Protein AF-A0AAV3QNE4-F1 (afdb_monomer_lite)

Foldseek 3Di:
DDPVVVVVQVVCCVPPNDPDPVSVVVVVCVVCVVQAPVPLVVQVVVQDDDPDPVVSVVSNVCSVCVSVVHHPDPDD

Organism: Lithospermum erythrorhizon (NCBI:txid34254)

pLDDT: mean 70.24, 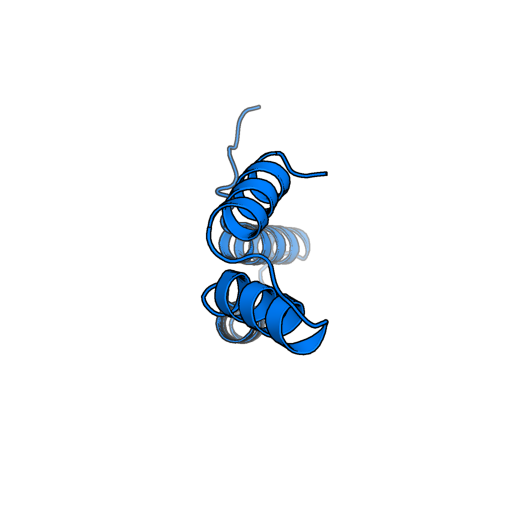std 12.1, range [38.41, 88.44]

Radius of gyration: 16.95 Å; chains: 1; bounding box: 26×26×50 Å

Secondary structure (DSSP, 8-state):
--HHHHHHHHHHHHHS--SSHHHHHHHHHHHHHSS-HHHHHHHHHH----SSHHHHHHHHHHHHHHHTT-------

Sequence (76 aa):
MSIRVEIWLHGLTATDPPNSWGAFTAALMARFDDLSITNVISDFNKLTQTTSVNDYIDKFEDGFMVSLGRTYDETY

Structure (mmCIF, N/CA/C/O backbone):
data_AF-A0AAV3QNE4-F1
#
_entry.id   AF-A0AAV3QNE4-F1
#
loop_
_atom_site.group_PDB
_atom_site.id
_atom_site.type_symbol
_atom_site.label_atom_id
_atom_site.label_alt_id
_atom_site.label_comp_id
_atom_site.label_asym_id
_atom_site.label_entity_id
_atom_site.label_seq_id
_atom_site.pdbx_PDB_ins_code
_atom_site.Cartn_x
_atom_site.Cartn_y
_atom_site.Cartn_z
_atom_site.occupanc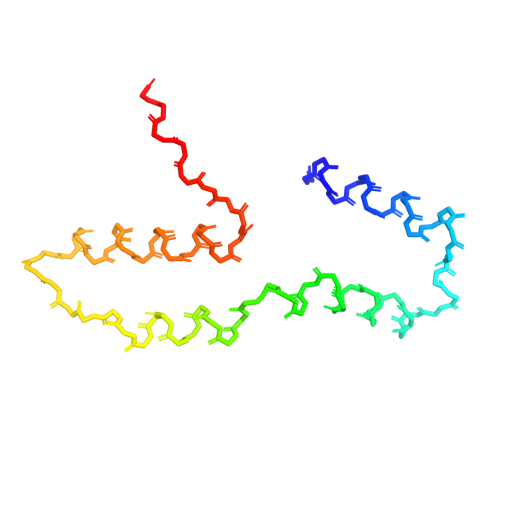y
_atom_site.B_iso_or_equiv
_atom_site.auth_seq_id
_atom_site.auth_comp_id
_atom_site.auth_asym_id
_atom_site.auth_atom_id
_atom_site.pdbx_PDB_model_num
ATOM 1 N N . MET A 1 1 ? 3.177 15.663 -0.458 1.00 52.66 1 MET A N 1
ATOM 2 C CA . MET A 1 1 ? 3.448 14.348 -1.080 1.00 52.66 1 MET A CA 1
ATOM 3 C C . MET A 1 1 ? 4.675 13.760 -0.382 1.00 52.66 1 MET A C 1
ATOM 5 O O . MET A 1 1 ? 5.459 14.535 0.148 1.00 52.66 1 MET A O 1
ATOM 9 N N . SER A 1 2 ? 4.809 12.439 -0.236 1.00 71.38 2 SER A N 1
ATOM 10 C CA . SER A 1 2 ? 5.963 11.857 0.478 1.00 71.38 2 SER A CA 1
ATOM 11 C C . SER A 1 2 ? 7.234 11.980 -0.372 1.00 71.38 2 SER A C 1
ATOM 13 O O . SER A 1 2 ? 7.227 11.542 -1.518 1.00 71.38 2 SER A O 1
ATOM 15 N N . ILE A 1 3 ? 8.334 12.493 0.192 1.00 72.44 3 ILE A N 1
ATOM 16 C CA . ILE A 1 3 ? 9.650 12.610 -0.481 1.00 72.44 3 ILE A CA 1
ATOM 17 C C . ILE A 1 3 ? 10.111 11.280 -1.098 1.00 72.44 3 ILE A C 1
ATOM 19 O O . ILE A 1 3 ? 10.710 11.245 -2.169 1.00 72.44 3 ILE A O 1
ATOM 23 N N . ARG A 1 4 ? 9.783 10.154 -0.454 1.00 71.12 4 ARG A N 1
ATOM 24 C CA . ARG A 1 4 ? 10.128 8.816 -0.960 1.00 71.12 4 ARG A CA 1
ATOM 25 C C . ARG A 1 4 ? 9.400 8.473 -2.261 1.00 71.12 4 ARG A C 1
ATOM 27 O O . ARG A 1 4 ? 9.947 7.749 -3.087 1.00 71.12 4 ARG A O 1
ATOM 34 N N . VAL A 1 5 ? 8.183 8.987 -2.436 1.00 75.94 5 VAL A N 1
ATOM 35 C CA . VAL A 1 5 ? 7.384 8.798 -3.655 1.00 75.94 5 VAL A CA 1
ATOM 36 C C . VAL A 1 5 ? 7.959 9.634 -4.792 1.00 75.94 5 VAL A C 1
ATOM 38 O O . VAL A 1 5 ? 8.076 9.129 -5.902 1.00 75.94 5 VAL A O 1
ATOM 41 N N . GLU A 1 6 ? 8.385 10.866 -4.512 1.00 76.56 6 GLU A N 1
ATOM 42 C CA . GLU A 1 6 ? 9.002 11.749 -5.512 1.00 76.56 6 GLU A CA 1
ATOM 43 C C . GLU A 1 6 ? 10.330 11.188 -6.038 1.00 76.56 6 GLU A C 1
ATOM 45 O O . GLU A 1 6 ? 10.554 11.172 -7.246 1.00 76.56 6 GLU A O 1
ATOM 50 N N . ILE A 1 7 ? 11.180 10.653 -5.154 1.00 81.25 7 ILE A N 1
ATOM 51 C CA . ILE A 1 7 ? 12.448 10.013 -5.545 1.00 81.25 7 ILE A CA 1
ATOM 52 C C . ILE A 1 7 ? 12.197 8.773 -6.411 1.00 81.25 7 ILE A C 1
ATOM 54 O O . ILE A 1 7 ? 12.842 8.603 -7.445 1.00 81.25 7 ILE A O 1
ATOM 58 N N . TRP A 1 8 ? 11.256 7.911 -6.014 1.00 84.19 8 TRP A N 1
ATOM 59 C CA . TRP A 1 8 ? 10.916 6.719 -6.793 1.00 84.19 8 TRP A CA 1
ATOM 60 C C . TRP A 1 8 ? 10.330 7.079 -8.160 1.00 84.19 8 TRP A C 1
ATOM 62 O O . TRP A 1 8 ? 10.737 6.498 -9.162 1.00 84.19 8 TRP A O 1
ATOM 72 N N . LEU A 1 9 ? 9.423 8.056 -8.212 1.00 82.75 9 LEU A N 1
ATOM 73 C CA . LEU A 1 9 ? 8.795 8.486 -9.455 1.00 82.75 9 LEU A CA 1
ATOM 74 C C . LEU A 1 9 ? 9.822 9.090 -10.421 1.00 82.75 9 LEU A C 1
ATOM 76 O O . LEU A 1 9 ? 9.795 8.759 -11.602 1.00 82.75 9 LEU A O 1
ATOM 80 N N . HIS A 1 10 ? 10.755 9.909 -9.924 1.00 85.50 10 HIS A N 1
ATOM 81 C CA . HIS A 1 10 ? 11.877 10.398 -10.730 1.00 85.50 10 HIS A CA 1
ATOM 82 C C . HIS A 1 10 ? 12.785 9.268 -11.226 1.00 85.50 10 HIS A C 1
ATOM 84 O O . HIS A 1 10 ? 13.239 9.312 -12.364 1.00 85.50 10 HIS A O 1
ATOM 90 N N . GLY A 1 11 ? 13.043 8.250 -10.401 1.00 85.88 11 GLY A N 1
ATOM 91 C CA . GLY A 1 11 ? 13.800 7.072 -10.825 1.00 85.88 11 GLY A CA 1
ATOM 92 C C . GLY A 1 11 ? 13.088 6.304 -11.939 1.00 85.88 11 GLY A C 1
ATOM 93 O O . GLY A 1 11 ? 13.688 6.036 -12.976 1.00 85.88 11 GLY A O 1
ATOM 94 N N . LEU A 1 12 ? 11.792 6.030 -11.759 1.00 84.75 12 LEU A N 1
ATOM 95 C CA . LEU A 1 12 ? 10.956 5.318 -12.725 1.00 84.75 12 LEU A CA 1
ATOM 96 C C . LEU A 1 12 ? 10.948 6.025 -14.086 1.00 84.75 12 LEU A C 1
ATOM 98 O O . LEU A 1 12 ? 11.157 5.386 -15.113 1.00 84.75 12 LEU A O 1
ATOM 102 N N . THR A 1 13 ? 10.758 7.347 -14.103 1.00 85.38 13 THR A N 1
ATOM 103 C CA . THR A 1 13 ? 10.724 8.113 -15.356 1.00 85.38 13 THR A CA 1
ATOM 104 C C . THR A 1 13 ? 12.094 8.298 -16.008 1.00 85.38 13 THR A C 1
ATOM 106 O O . THR A 1 13 ? 12.151 8.529 -17.215 1.00 85.38 13 THR A O 1
ATOM 109 N N . ALA A 1 14 ? 13.189 8.176 -15.253 1.00 85.00 14 ALA A N 1
ATOM 110 C CA . ALA A 1 14 ? 14.546 8.305 -15.778 1.00 85.00 14 ALA A CA 1
ATOM 111 C C . ALA A 1 14 ? 15.094 7.004 -16.391 1.00 85.00 14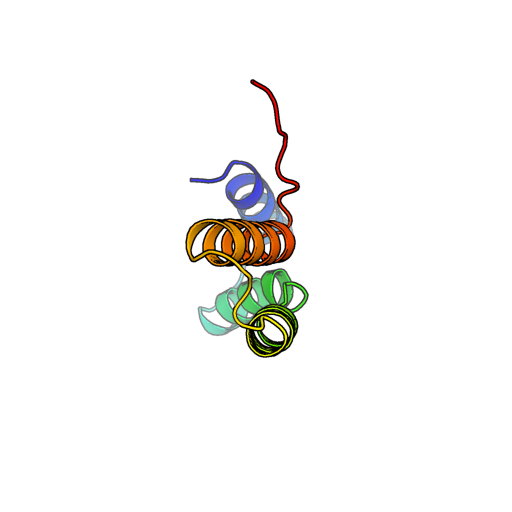 ALA A C 1
ATOM 113 O O . ALA A 1 14 ? 15.863 7.072 -17.348 1.00 85.00 14 ALA A O 1
ATOM 114 N N . THR A 1 15 ? 14.734 5.834 -15.850 1.00 79.31 15 THR A N 1
ATOM 115 C CA . THR A 1 15 ? 15.287 4.542 -16.300 1.00 79.31 15 THR A CA 1
ATOM 116 C C . THR A 1 15 ? 14.389 3.787 -17.270 1.00 79.31 15 THR A C 1
ATOM 118 O O . THR A 1 15 ? 14.900 3.187 -18.211 1.00 79.31 15 THR A O 1
ATOM 121 N N . ASP A 1 16 ? 13.075 3.792 -17.038 1.00 76.62 16 ASP A N 1
ATOM 122 C CA . ASP A 1 16 ? 12.101 3.087 -17.879 1.00 76.62 16 ASP A CA 1
ATOM 123 C C . ASP A 1 16 ? 10.742 3.804 -17.811 1.00 76.62 16 ASP A C 1
ATOM 125 O O . ASP A 1 16 ? 9.831 3.386 -17.086 1.00 76.62 16 ASP A O 1
ATOM 129 N N . PRO A 1 17 ? 10.618 4.962 -18.485 1.00 83.12 17 PRO A N 1
ATOM 130 C CA . PRO A 1 17 ? 9.400 5.747 -18.437 1.00 83.12 17 PRO A CA 1
ATOM 131 C C . PRO A 1 17 ? 8.226 4.939 -19.012 1.00 83.12 17 PRO A C 1
ATOM 133 O O . PRO A 1 17 ? 8.267 4.529 -20.176 1.00 83.12 17 PRO A O 1
ATOM 136 N N . PRO A 1 18 ? 7.145 4.734 -18.238 1.00 82.19 18 PRO A N 1
ATOM 137 C CA . PRO A 1 18 ? 6.031 3.915 -18.681 1.00 82.19 18 PRO A CA 1
ATOM 138 C C . PRO A 1 18 ? 5.350 4.553 -19.893 1.00 82.19 18 PRO A C 1
ATOM 140 O O . PRO A 1 18 ? 4.843 5.672 -19.843 1.00 82.19 18 PRO A O 1
ATOM 143 N N . ASN A 1 19 ? 5.308 3.803 -20.990 1.00 86.94 19 ASN A N 1
ATOM 144 C CA . ASN A 1 19 ? 4.727 4.222 -22.268 1.00 86.94 19 ASN A CA 1
ATOM 145 C C . ASN A 1 19 ? 3.188 4.127 -22.313 1.00 86.94 19 ASN A C 1
ATOM 147 O O . ASN A 1 19 ? 2.568 4.491 -23.311 1.00 86.94 19 ASN A O 1
ATOM 151 N N . SER A 1 20 ? 2.565 3.609 -21.252 1.00 88.44 20 SER A N 1
ATOM 152 C CA . SER A 1 20 ? 1.121 3.420 -21.146 1.00 88.44 20 SER A CA 1
ATOM 153 C C . SER A 1 20 ? 0.659 3.433 -19.690 1.00 88.44 20 SER A C 1
ATOM 155 O O . SER A 1 20 ? 1.424 3.145 -18.766 1.00 88.44 20 SER A O 1
ATOM 157 N N . TRP A 1 21 ? -0.633 3.701 -19.484 1.00 79.62 21 TRP A N 1
ATOM 158 C CA . TRP A 1 21 ? -1.258 3.617 -18.162 1.00 79.62 21 TRP A CA 1
ATOM 159 C C . TRP A 1 21 ? -1.154 2.208 -17.553 1.00 79.62 21 TRP A C 1
ATOM 161 O O . TRP A 1 21 ? -0.969 2.060 -16.347 1.00 79.62 21 TRP A O 1
ATOM 171 N N . GLY A 1 22 ? -1.200 1.167 -18.391 1.00 80.62 22 GLY A N 1
ATOM 172 C CA . GLY A 1 22 ? -0.993 -0.220 -17.967 1.00 80.62 22 GLY A CA 1
ATOM 173 C C . GLY A 1 22 ? 0.414 -0.465 -17.414 1.00 80.62 22 GLY A C 1
ATOM 174 O O . GLY A 1 22 ? 0.561 -1.043 -16.344 1.00 80.62 22 GLY A O 1
ATOM 175 N N . ALA A 1 23 ? 1.450 0.041 -18.089 1.00 80.69 23 ALA A N 1
ATOM 176 C CA . ALA A 1 23 ? 2.830 -0.076 -17.612 1.00 80.69 23 ALA A CA 1
ATOM 177 C C . ALA A 1 23 ? 3.056 0.703 -16.304 1.00 80.69 23 ALA A C 1
ATOM 179 O O . ALA A 1 23 ? 3.690 0.198 -15.380 1.00 80.69 23 ALA A O 1
ATOM 180 N N . PHE A 1 24 ? 2.479 1.904 -16.191 1.00 83.62 24 PHE A N 1
ATOM 181 C CA . PHE A 1 24 ? 2.557 2.702 -14.966 1.00 83.62 24 PHE A CA 1
ATOM 182 C C . PHE A 1 24 ? 1.876 2.004 -13.783 1.00 83.62 24 PHE A C 1
ATOM 184 O O . PHE A 1 24 ? 2.457 1.901 -12.706 1.00 83.62 24 PHE A O 1
ATOM 191 N N . THR A 1 25 ? 0.663 1.484 -13.986 1.00 80.12 25 THR A N 1
ATOM 192 C CA . THR A 1 25 ? -0.074 0.764 -12.937 1.00 80.12 25 THR A CA 1
ATOM 193 C C . THR A 1 25 ? 0.610 -0.544 -12.549 1.00 80.12 25 THR A C 1
ATOM 195 O O . THR A 1 25 ? 0.649 -0.851 -11.364 1.00 80.12 25 THR A O 1
ATOM 198 N N . ALA A 1 26 ? 1.227 -1.270 -13.485 1.00 81.19 26 ALA A N 1
ATOM 199 C CA . ALA A 1 26 ? 2.036 -2.449 -13.175 1.00 81.19 26 ALA A CA 1
ATOM 200 C C . ALA A 1 26 ? 3.283 -2.109 -12.341 1.00 81.19 26 ALA A C 1
ATOM 202 O O . ALA A 1 26 ? 3.557 -2.793 -11.358 1.00 81.19 26 ALA A O 1
ATOM 203 N N . ALA A 1 27 ? 4.004 -1.032 -12.673 1.00 81.81 27 ALA A N 1
ATOM 204 C CA . ALA A 1 27 ? 5.153 -0.567 -11.892 1.00 81.81 27 ALA A CA 1
ATOM 205 C C . ALA A 1 27 ? 4.746 -0.077 -10.492 1.00 81.81 27 ALA A C 1
ATOM 207 O O . ALA A 1 27 ? 5.455 -0.309 -9.512 1.00 81.81 27 ALA A O 1
ATOM 208 N N . LEU A 1 28 ? 3.585 0.577 -10.394 1.00 80.56 28 LEU A N 1
ATOM 209 C CA . LEU A 1 28 ? 2.989 0.984 -9.129 1.00 80.56 28 LEU A CA 1
ATOM 210 C C . LEU A 1 28 ? 2.625 -0.249 -8.291 1.00 80.56 28 LEU A C 1
ATOM 212 O O . LEU A 1 28 ? 3.053 -0.346 -7.148 1.00 80.56 28 LEU A O 1
ATOM 216 N N . MET A 1 29 ? 1.909 -1.216 -8.872 1.00 76.00 29 MET A N 1
ATOM 217 C CA . MET A 1 29 ? 1.571 -2.472 -8.203 1.00 76.00 29 MET A CA 1
ATOM 218 C C . MET A 1 29 ? 2.833 -3.190 -7.748 1.00 76.00 29 MET A C 1
ATOM 220 O O . MET A 1 29 ? 2.959 -3.390 -6.560 1.00 76.00 29 MET A O 1
ATOM 224 N N . ALA A 1 30 ? 3.831 -3.430 -8.601 1.00 78.38 30 ALA A N 1
ATOM 225 C CA . ALA A 1 30 ? 5.090 -4.072 -8.204 1.00 78.38 30 ALA A CA 1
ATOM 226 C C . ALA A 1 30 ? 5.820 -3.351 -7.049 1.00 78.38 30 ALA A C 1
ATOM 228 O O . ALA A 1 30 ? 6.473 -3.986 -6.225 1.00 78.38 30 ALA A O 1
ATOM 229 N N . ARG A 1 31 ? 5.700 -2.019 -6.959 1.00 74.94 31 ARG A N 1
ATOM 230 C CA . ARG A 1 31 ? 6.286 -1.220 -5.873 1.00 74.94 31 ARG A CA 1
ATOM 231 C C . ARG A 1 31 ? 5.544 -1.368 -4.539 1.00 74.94 31 ARG A C 1
ATOM 233 O O . ARG A 1 31 ? 6.172 -1.166 -3.493 1.00 74.94 31 ARG A O 1
ATOM 240 N N . PHE A 1 32 ? 4.245 -1.656 -4.583 1.00 69.62 32 PHE A N 1
ATOM 241 C CA . PHE A 1 32 ? 3.358 -1.807 -3.425 1.00 69.62 32 PHE A CA 1
ATOM 242 C C . PHE A 1 32 ? 2.892 -3.256 -3.189 1.00 69.62 32 PHE A C 1
ATOM 244 O O . PHE A 1 32 ? 2.275 -3.513 -2.168 1.00 69.62 32 PHE A O 1
ATOM 251 N N . ASP A 1 33 ? 3.218 -4.205 -4.066 1.00 57.09 33 ASP A N 1
ATOM 252 C CA . ASP A 1 33 ? 2.847 -5.626 -3.961 1.00 57.09 33 ASP A CA 1
ATOM 253 C C . ASP A 1 33 ? 3.599 -6.299 -2.810 1.00 57.09 33 ASP A C 1
ATOM 255 O O . ASP A 1 33 ? 3.072 -7.169 -2.125 1.00 57.09 33 ASP A O 1
ATOM 259 N N . ASP A 1 34 ? 4.821 -5.829 -2.540 1.00 54.22 34 ASP A N 1
ATOM 260 C CA . ASP A 1 34 ? 5.604 -6.237 -1.369 1.00 54.22 34 ASP A CA 1
ATOM 261 C C . ASP A 1 34 ? 5.055 -5.602 -0.070 1.00 54.22 34 ASP A C 1
ATOM 263 O O . ASP A 1 34 ? 5.290 -6.080 1.040 1.00 54.22 34 ASP A O 1
ATOM 267 N N . LEU A 1 35 ? 4.236 -4.548 -0.199 1.00 52.22 35 LEU A N 1
ATOM 268 C CA . LEU A 1 35 ? 3.447 -3.963 0.885 1.00 52.22 35 LEU A CA 1
ATOM 269 C C . LEU A 1 35 ? 2.075 -4.652 0.946 1.00 52.22 35 LEU A C 1
ATOM 271 O O . LEU A 1 35 ? 1.020 -4.099 0.651 1.00 52.22 35 LEU A O 1
ATOM 275 N N . SER A 1 36 ? 2.126 -5.887 1.430 1.00 54.72 36 SER A N 1
ATOM 276 C CA . SER A 1 36 ? 1.435 -6.220 2.673 1.00 54.72 36 SER A CA 1
ATOM 277 C C . SER A 1 36 ? -0.096 -6.138 2.736 1.00 54.72 36 SER A C 1
ATOM 279 O O . SER A 1 36 ? -0.586 -6.421 3.813 1.00 54.72 36 SER A O 1
ATOM 281 N N . ILE A 1 37 ? -0.897 -5.880 1.690 1.00 53.19 37 ILE A N 1
ATOM 282 C CA . ILE A 1 37 ? -2.381 -5.873 1.836 1.00 53.19 37 ILE A CA 1
ATOM 283 C C . ILE A 1 37 ? -2.896 -7.196 2.435 1.00 53.19 37 ILE A C 1
ATOM 285 O O . ILE A 1 37 ? -3.700 -7.191 3.368 1.00 53.19 37 ILE A O 1
ATOM 289 N N . THR A 1 38 ? -2.377 -8.335 1.972 1.00 53.09 38 THR A N 1
ATOM 290 C CA . THR A 1 38 ? -2.704 -9.656 2.536 1.00 53.09 38 THR A CA 1
ATOM 291 C C . THR A 1 38 ? -2.198 -9.813 3.973 1.00 53.09 38 THR A C 1
ATOM 293 O O . THR A 1 38 ? -2.872 -10.432 4.795 1.00 53.09 38 THR A O 1
ATOM 296 N N . ASN A 1 39 ? -1.047 -9.220 4.305 1.00 57.78 39 ASN A N 1
ATOM 297 C CA . ASN A 1 39 ? -0.487 -9.250 5.657 1.00 57.78 39 ASN A CA 1
ATOM 298 C C . ASN A 1 39 ? -1.270 -8.338 6.612 1.00 57.78 39 ASN A C 1
ATOM 300 O O . ASN A 1 39 ? -1.580 -8.777 7.707 1.00 57.78 39 ASN A O 1
ATOM 304 N N . VAL A 1 40 ? -1.705 -7.149 6.179 1.00 61.00 40 VAL A N 1
ATOM 305 C CA . VAL A 1 40 ? -2.549 -6.228 6.959 1.00 61.00 40 VAL A CA 1
ATOM 306 C C . VAL A 1 40 ? -3.876 -6.882 7.283 1.00 61.00 40 VAL A C 1
ATOM 308 O O . VAL A 1 40 ? -4.302 -6.863 8.429 1.00 61.00 40 VAL A O 1
ATOM 311 N N . ILE A 1 41 ? -4.530 -7.493 6.291 1.00 64.31 41 ILE A N 1
ATOM 312 C CA . ILE A 1 41 ? -5.815 -8.170 6.500 1.00 64.31 41 ILE A CA 1
ATOM 313 C C . ILE A 1 41 ? -5.632 -9.399 7.404 1.00 64.31 41 ILE A C 1
ATOM 315 O O . ILE A 1 41 ? -6.466 -9.659 8.270 1.00 64.31 41 ILE A O 1
ATOM 319 N N . SER A 1 42 ? -4.536 -10.145 7.238 1.00 62.97 42 SER A N 1
ATOM 320 C CA . SER A 1 42 ? -4.190 -11.279 8.102 1.00 62.97 42 SER A CA 1
ATOM 321 C C . SER A 1 42 ? -3.921 -10.845 9.544 1.00 62.97 42 SER A C 1
ATOM 323 O O . SER A 1 42 ? -4.441 -11.461 10.470 1.00 62.97 42 SER A O 1
ATOM 325 N N . ASP A 1 43 ? -3.160 -9.774 9.749 1.00 64.94 43 ASP A N 1
ATOM 326 C CA . ASP A 1 43 ? -2.816 -9.254 11.072 1.00 64.94 43 ASP A CA 1
ATOM 327 C C . ASP A 1 43 ? -4.015 -8.576 11.737 1.00 64.94 43 ASP A C 1
ATOM 329 O O . ASP A 1 43 ? -4.248 -8.780 12.926 1.00 64.94 43 ASP A O 1
ATOM 333 N N . PHE A 1 44 ? -4.865 -7.905 10.957 1.00 68.38 44 PHE A N 1
ATOM 334 C CA . PHE A 1 44 ? -6.158 -7.401 11.407 1.00 68.38 44 PHE A CA 1
ATOM 335 C C . PHE A 1 44 ? -7.068 -8.529 11.902 1.00 68.38 44 PHE A C 1
ATOM 337 O O . PHE A 1 44 ? -7.642 -8.432 12.981 1.00 68.38 44 PHE A O 1
ATOM 344 N N . ASN A 1 45 ? -7.145 -9.645 11.170 1.00 70.19 45 ASN A N 1
ATOM 345 C CA . ASN A 1 45 ? -7.934 -10.809 11.584 1.00 70.19 45 ASN A CA 1
ATOM 346 C C . ASN A 1 45 ? -7.389 -11.506 12.845 1.00 70.19 45 ASN A C 1
ATOM 348 O O . ASN A 1 45 ? -8.110 -12.292 13.461 1.00 70.19 45 ASN A O 1
ATOM 352 N N . LYS A 1 46 ? -6.135 -11.244 13.237 1.00 74.94 46 LYS A N 1
ATOM 353 C CA . LYS A 1 46 ? -5.541 -11.741 14.489 1.00 74.94 46 LYS A CA 1
ATOM 354 C C . LYS A 1 46 ? -5.789 -10.805 15.675 1.00 74.94 46 LYS A C 1
ATOM 356 O O . LYS A 1 46 ? -5.528 -11.214 16.807 1.00 74.94 46 LYS A O 1
ATOM 361 N N . LEU A 1 47 ? -6.274 -9.578 15.450 1.00 70.88 47 LEU A N 1
ATOM 362 C CA . LEU A 1 47 ? -6.620 -8.657 16.530 1.00 70.88 47 LEU A CA 1
ATOM 363 C C . LEU A 1 47 ? -7.857 -9.178 17.262 1.00 70.88 47 LEU A C 1
ATOM 365 O O . LEU A 1 47 ? -8.971 -9.185 16.744 1.00 70.88 47 LEU A O 1
ATOM 369 N N . THR A 1 48 ? -7.657 -9.623 18.496 1.00 71.62 48 THR A N 1
ATOM 370 C CA . THR A 1 48 ? -8.741 -9.991 19.404 1.00 71.62 48 THR A CA 1
ATOM 371 C C . THR A 1 48 ? -9.083 -8.820 20.314 1.00 71.62 48 THR A C 1
ATOM 373 O O . THR A 1 48 ? -8.229 -7.998 20.646 1.00 71.62 48 THR A O 1
ATOM 376 N N . GLN A 1 49 ? -10.351 -8.736 20.723 1.00 65.00 49 GLN A N 1
ATOM 377 C CA . GLN A 1 49 ? -10.793 -7.729 21.681 1.00 65.00 49 GLN A CA 1
ATOM 378 C C . GLN A 1 49 ? -10.006 -7.886 22.991 1.00 65.00 49 GLN A C 1
ATOM 380 O O . GLN A 1 49 ? -10.019 -8.946 23.618 1.00 65.00 49 GLN A O 1
ATOM 385 N N . THR A 1 50 ? -9.298 -6.830 23.375 1.00 69.88 50 THR A N 1
ATOM 386 C CA . THR A 1 50 ? -8.492 -6.755 24.596 1.00 69.88 50 THR A CA 1
ATOM 387 C C . THR A 1 50 ? -9.271 -6.125 25.750 1.00 69.88 50 THR A C 1
ATOM 389 O O . THR A 1 50 ? -10.433 -5.746 25.613 1.00 69.88 50 THR A O 1
ATOM 392 N N . THR A 1 51 ? -8.618 -6.018 26.909 1.00 67.25 51 THR A N 1
ATOM 393 C CA . THR A 1 51 ? -9.133 -5.456 28.168 1.00 67.25 51 THR A CA 1
ATOM 394 C C . THR A 1 51 ? -9.761 -4.067 28.039 1.00 67.25 51 THR A C 1
ATOM 396 O O . THR A 1 51 ? -10.681 -3.759 28.795 1.00 67.25 51 THR A O 1
ATOM 399 N N . SER A 1 52 ? -9.298 -3.237 27.096 1.00 77.81 52 SER A N 1
ATOM 400 C CA . SER A 1 52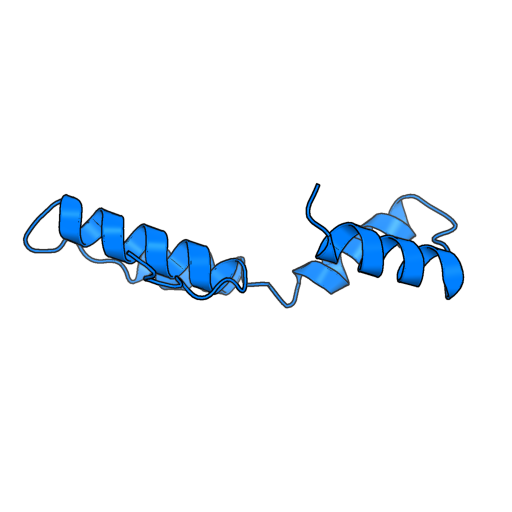 ? -9.869 -1.919 26.811 1.00 77.81 52 SER A CA 1
ATOM 401 C C . SER A 1 52 ? -9.947 -1.632 25.305 1.00 77.81 52 SER A C 1
ATOM 403 O O . SER A 1 52 ? -9.215 -2.217 24.504 1.00 77.81 52 SER A O 1
ATOM 405 N N . VAL A 1 53 ? -10.850 -0.721 24.925 1.00 76.88 53 VAL A N 1
ATOM 406 C CA . VAL A 1 53 ? -10.993 -0.225 23.543 1.00 76.88 53 VAL A CA 1
ATOM 407 C C . VAL A 1 53 ? -9.745 0.539 23.098 1.00 76.88 53 VAL A C 1
ATOM 409 O O . VAL A 1 53 ? -9.359 0.422 21.940 1.00 76.88 53 VAL A O 1
ATOM 412 N N . ASN A 1 54 ? -9.088 1.261 24.009 1.00 76.00 54 ASN A N 1
ATOM 413 C CA . ASN A 1 54 ? -7.856 1.991 23.703 1.00 76.00 54 ASN A CA 1
ATOM 414 C C . ASN A 1 54 ? -6.726 1.015 23.352 1.00 76.00 54 ASN A C 1
ATOM 416 O O . ASN A 1 54 ? -6.108 1.163 22.309 1.00 76.00 54 ASN A O 1
ATOM 420 N N . ASP A 1 55 ? -6.573 -0.070 24.119 1.00 72.88 55 ASP A N 1
ATOM 421 C CA . ASP A 1 55 ? -5.560 -1.106 23.855 1.00 72.88 55 ASP A CA 1
ATOM 422 C C . ASP A 1 55 ? -5.749 -1.768 22.476 1.00 72.88 55 ASP A C 1
ATOM 424 O O . ASP A 1 55 ? -4.796 -2.249 21.862 1.00 72.88 55 ASP A O 1
ATOM 428 N N . TYR A 1 56 ? -6.998 -1.853 22.005 1.00 77.62 56 TYR A N 1
ATOM 429 C CA . TYR A 1 56 ? -7.315 -2.383 20.681 1.00 77.62 56 TYR A CA 1
ATOM 430 C C . TYR A 1 56 ? -6.959 -1.378 19.579 1.00 77.62 56 TYR A C 1
ATOM 432 O O . TYR A 1 56 ? -6.429 -1.773 18.541 1.00 77.62 56 TYR A O 1
ATOM 440 N N . ILE A 1 57 ? -7.244 -0.092 19.807 1.00 77.06 57 ILE A N 1
ATOM 441 C CA . ILE A 1 57 ? -6.912 0.998 18.882 1.00 77.06 57 ILE A CA 1
ATOM 442 C C . ILE A 1 57 ? -5.394 1.111 18.723 1.00 77.06 57 ILE A C 1
ATOM 444 O O . ILE A 1 57 ? -4.926 1.115 17.588 1.00 77.06 57 ILE A O 1
ATOM 448 N N . ASP A 1 58 ? -4.635 1.076 19.819 1.00 78.06 58 ASP A N 1
ATOM 449 C CA . ASP A 1 58 ? -3.170 1.168 19.789 1.00 78.06 58 ASP A CA 1
ATOM 450 C C . ASP A 1 58 ? -2.560 0.034 18.941 1.00 78.06 58 ASP A C 1
ATOM 452 O O . ASP A 1 58 ? -1.769 0.265 18.028 1.00 78.06 58 ASP A O 1
ATOM 456 N N . LYS A 1 59 ? -3.019 -1.210 19.141 1.00 74.19 59 LYS A N 1
ATOM 457 C CA . LYS A 1 59 ? -2.557 -2.370 18.353 1.00 74.19 59 LYS A CA 1
ATOM 458 C C . LYS A 1 59 ? -2.958 -2.306 16.882 1.00 74.19 59 LYS A C 1
ATOM 460 O O . LYS A 1 59 ? -2.252 -2.838 16.022 1.00 74.19 59 LYS A O 1
ATOM 465 N N . PHE A 1 60 ? -4.112 -1.713 16.594 1.00 76.00 60 PHE A N 1
ATOM 466 C CA . PHE A 1 60 ? -4.563 -1.497 15.228 1.00 76.00 60 PHE A CA 1
ATOM 467 C C . PHE A 1 60 ? -3.687 -0.457 14.517 1.00 76.00 60 PHE A C 1
ATOM 469 O O . PHE A 1 60 ? -3.259 -0.698 13.387 1.00 76.00 60 PHE A O 1
ATOM 476 N N . GLU A 1 61 ? -3.384 0.662 15.179 1.00 74.94 61 GLU A N 1
ATOM 477 C CA . GLU A 1 61 ? -2.502 1.704 14.647 1.00 74.94 61 GLU A CA 1
ATOM 478 C C . GLU A 1 61 ? -1.083 1.177 14.418 1.00 74.94 61 GLU A C 1
ATOM 480 O O . GLU A 1 61 ? -0.532 1.381 13.334 1.00 74.94 61 GLU A O 1
ATOM 485 N N . ASP A 1 62 ? -0.537 0.404 15.359 1.00 71.62 62 ASP A N 1
ATOM 486 C CA . ASP A 1 62 ? 0.773 -0.235 15.219 1.00 71.62 62 ASP A CA 1
ATOM 487 C C . ASP A 1 62 ? 0.840 -1.162 13.999 1.00 71.62 62 ASP A C 1
ATOM 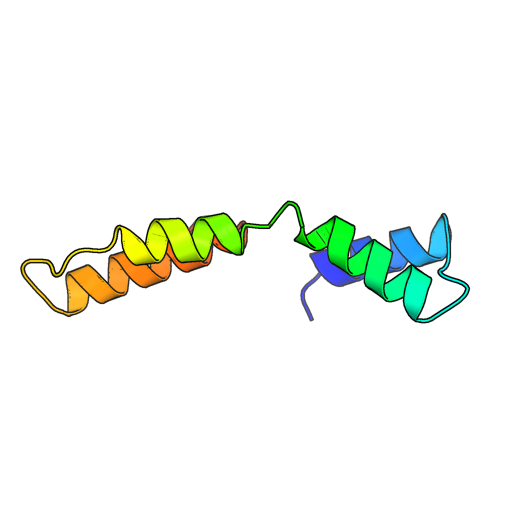489 O O . ASP A 1 62 ? 1.747 -1.048 13.167 1.00 71.62 62 ASP A O 1
ATOM 493 N N . GLY A 1 63 ? -0.144 -2.054 13.839 1.00 69.38 63 GLY A N 1
ATOM 494 C CA . GLY A 1 63 ? -0.208 -2.963 12.691 1.00 69.38 63 GLY A CA 1
ATOM 495 C C . GLY A 1 63 ? -0.322 -2.212 11.362 1.00 69.38 63 GLY A C 1
ATOM 496 O O . GLY A 1 63 ? 0.336 -2.557 10.374 1.00 69.38 63 GLY A O 1
ATOM 497 N N . PHE A 1 64 ? -1.104 -1.133 11.345 1.00 68.00 64 PHE A N 1
ATOM 498 C CA . PHE A 1 64 ? -1.259 -0.284 10.171 1.00 68.00 64 PHE A CA 1
ATOM 499 C C . PHE A 1 64 ? 0.032 0.485 9.841 1.00 68.00 64 PHE A C 1
ATOM 501 O O . PHE A 1 64 ? 0.423 0.558 8.675 1.00 68.00 64 PHE A O 1
ATOM 508 N N . MET A 1 65 ? 0.764 0.990 10.834 1.00 65.56 65 MET A N 1
ATOM 509 C CA . MET A 1 65 ? 2.032 1.697 10.613 1.00 65.56 65 MET A CA 1
ATOM 510 C C . MET A 1 65 ? 3.143 0.765 10.124 1.00 65.56 65 MET A C 1
ATOM 512 O O . MET A 1 65 ? 3.814 1.085 9.134 1.00 65.56 65 MET A O 1
ATOM 516 N N . VAL A 1 66 ? 3.264 -0.426 10.723 1.00 65.62 66 VAL A N 1
ATOM 517 C CA . VAL A 1 66 ? 4.183 -1.479 10.261 1.00 65.62 66 VAL A CA 1
ATOM 518 C C . VAL A 1 66 ? 3.881 -1.848 8.809 1.00 65.62 66 VAL A C 1
ATOM 520 O O . VAL A 1 66 ? 4.797 -1.935 7.988 1.00 65.62 66 VAL A O 1
ATOM 523 N N . SER A 1 67 ? 2.599 -1.973 8.453 1.00 61.81 67 SER A N 1
ATOM 524 C CA . SER A 1 67 ? 2.199 -2.285 7.080 1.00 61.81 67 SER A CA 1
ATOM 525 C C . SER A 1 67 ? 2.539 -1.206 6.058 1.00 61.81 67 SER A C 1
ATOM 527 O O . SER A 1 67 ? 2.761 -1.526 4.893 1.00 61.81 67 SER A O 1
ATOM 529 N N . LEU A 1 68 ? 2.631 0.053 6.491 1.00 61.62 68 LEU A N 1
ATOM 530 C CA . LEU A 1 68 ? 3.037 1.192 5.672 1.00 61.62 68 LEU A CA 1
ATOM 531 C C . LEU A 1 68 ? 4.564 1.363 5.615 1.00 61.62 68 LEU A C 1
ATOM 533 O O . LEU A 1 68 ? 5.053 2.348 5.051 1.00 61.62 68 LEU A O 1
ATOM 537 N N . GLY A 1 69 ? 5.325 0.431 6.201 1.00 57.94 69 GLY A N 1
ATOM 538 C CA . GLY A 1 69 ? 6.780 0.507 6.300 1.00 57.94 69 GLY A CA 1
ATOM 539 C C . GLY A 1 69 ? 7.255 1.678 7.163 1.00 57.94 69 GLY A C 1
ATOM 540 O O . GLY A 1 69 ? 8.353 2.195 6.943 1.00 57.94 69 GLY A O 1
ATOM 541 N N . ARG A 1 70 ? 6.419 2.140 8.102 1.00 55.62 70 ARG A N 1
ATOM 542 C CA . ARG A 1 70 ? 6.775 3.159 9.089 1.00 55.62 70 ARG A CA 1
ATOM 543 C C . ARG A 1 70 ? 6.894 2.490 10.452 1.00 55.62 70 ARG A C 1
ATOM 545 O O . ARG A 1 70 ? 5.931 1.936 10.960 1.00 55.62 70 ARG A O 1
ATOM 552 N N . THR A 1 71 ? 8.075 2.547 11.052 1.00 49.75 71 THR A N 1
ATOM 553 C CA . THR A 1 71 ? 8.213 2.286 12.485 1.00 49.75 71 THR A CA 1
ATOM 554 C C . THR A 1 71 ? 7.629 3.476 13.235 1.00 49.75 71 THR A C 1
ATOM 556 O O . THR A 1 71 ? 7.959 4.616 12.897 1.00 49.75 71 THR A O 1
ATOM 559 N N . TYR A 1 72 ? 6.753 3.220 14.208 1.00 46.81 72 TYR A N 1
ATOM 560 C CA . TYR A 1 72 ? 6.350 4.230 15.185 1.00 46.81 72 TYR A CA 1
ATOM 561 C C . TYR A 1 72 ? 7.628 4.712 15.880 1.00 46.81 72 TYR A C 1
ATOM 563 O O . TYR A 1 72 ? 8.311 3.927 16.535 1.00 46.81 72 TYR A O 1
ATOM 571 N N . ASP A 1 73 ? 8.014 5.963 15.644 1.00 49.44 73 ASP A N 1
ATOM 572 C CA . ASP A 1 73 ? 9.069 6.608 16.417 1.00 49.44 73 ASP A CA 1
ATOM 573 C C . ASP A 1 73 ? 8.354 7.294 17.578 1.00 49.44 73 ASP A C 1
ATOM 575 O O . ASP A 1 73 ? 7.715 8.334 17.403 1.00 49.44 73 ASP A O 1
ATOM 579 N N . GLU A 1 74 ? 8.361 6.646 18.742 1.00 42.97 74 GLU A N 1
ATOM 580 C CA . GLU A 1 74 ? 7.919 7.249 19.998 1.00 42.97 74 GLU A CA 1
ATOM 581 C C . GLU A 1 74 ? 8.932 8.326 20.409 1.00 42.97 74 GLU A C 1
ATOM 583 O O . GLU A 1 74 ? 9.719 8.155 21.340 1.00 42.97 74 GLU A O 1
ATOM 588 N N . THR A 1 75 ? 8.953 9.453 19.701 1.00 38.41 75 THR A N 1
ATOM 589 C CA . THR A 1 75 ? 9.631 10.651 20.191 1.00 38.41 75 THR A CA 1
ATOM 590 C C . THR A 1 75 ? 8.585 11.603 20.762 1.00 38.41 75 THR A C 1
ATOM 592 O O . THR A 1 75 ? 7.847 12.255 20.023 1.00 38.41 75 THR A O 1
ATOM 595 N N . TYR A 1 76 ? 8.512 11.593 22.097 1.00 39.66 76 TYR A N 1
ATOM 596 C CA . TYR A 1 76 ? 7.802 12.545 22.958 1.00 39.66 76 TYR A CA 1
ATOM 597 C C . TYR A 1 76 ? 8.134 14.008 22.638 1.00 39.66 76 TYR A C 1
ATOM 599 O O . TYR A 1 76 ? 9.324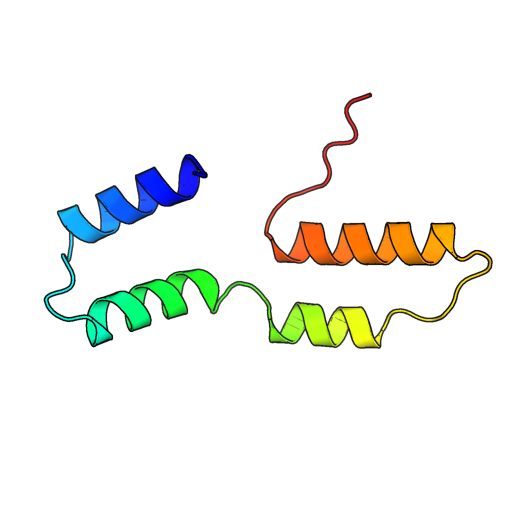 14.299 22.366 1.00 39.66 76 TYR A O 1
#

InterPro domains:
  IPR005162 Retrotransposon-derived protein PEG10, N-terminal capsid-like domain [PF03732] (7-62)